Protein AF-A0A1F8Q181-F1 (afdb_monomer)

Secondary structure (DSSP, 8-state):
--------------------------TTT--HHHHHHHHT-SEETTEE-HHHHB-SSTT-BSSS---TTHHHHGGGSSTT--HHHHHHHHHHSTTSS--TTS-TT-S-TTHHHHS-HHHHHHHHHHHTT--

Solvent-accessible surface area (backbone atoms only — not comparable to full-atom values): 7918 Å² total; per-residue (Å²): 141,81,88,87,85,86,84,84,86,78,88,82,79,81,73,81,78,78,78,70,79,77,76,78,77,57,87,80,60,38,45,35,69,60,10,49,54,57,36,64,28,66,53,53,87,96,38,79,13,55,50,70,28,32,31,68,48,75,90,38,65,65,78,40,65,39,43,41,29,36,38,72,52,35,40,73,73,45,90,97,35,50,32,63,54,40,48,46,42,46,49,51,39,33,70,81,62,64,60,90,98,54,75,73,83,68,60,70,73,55,37,60,82,73,47,52,71,64,55,50,30,7,38,38,34,27,45,60,68,27,97

Mean predicted aligned error: 10.08 Å

Radius of gyration: 25.45 Å; C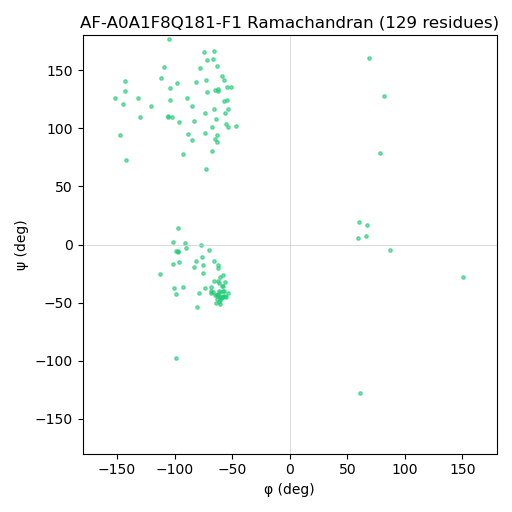α contacts (8 Å, |Δi|>4): 178; chains: 1; bounding box: 56×74×64 Å

Structure (mmCIF, N/CA/C/O backbone):
data_AF-A0A1F8Q181-F1
#
_entry.id   AF-A0A1F8Q181-F1
#
loop_
_atom_site.group_PDB
_atom_site.id
_atom_site.type_symbol
_atom_site.label_atom_id
_atom_site.label_alt_id
_atom_site.label_comp_id
_atom_site.label_asym_id
_atom_site.label_entity_id
_atom_site.label_seq_id
_atom_site.pdbx_PDB_ins_code
_atom_site.Cartn_x
_atom_site.Cartn_y
_atom_site.Cartn_z
_atom_site.occupancy
_atom_site.B_iso_or_equiv
_atom_site.auth_seq_id
_atom_site.auth_comp_id
_atom_site.auth_asym_id
_atom_site.auth_atom_id
_atom_site.pdbx_PDB_model_num
ATOM 1 N N . MET A 1 1 ? -43.874 55.444 49.565 1.00 51.47 1 MET A N 1
ATOM 2 C CA . MET A 1 1 ? -42.557 55.944 49.097 1.00 51.47 1 MET A CA 1
ATOM 3 C C . MET A 1 1 ? -41.520 55.028 49.749 1.00 51.47 1 MET A C 1
ATOM 5 O O . MET A 1 1 ? -41.558 54.943 50.959 1.00 51.47 1 MET A O 1
ATOM 9 N N . ARG A 1 2 ? -40.686 54.201 49.113 1.00 48.91 2 ARG A N 1
ATOM 10 C CA . ARG A 1 2 ? -40.054 54.165 47.786 1.00 48.91 2 ARG A CA 1
ATOM 11 C C . ARG A 1 2 ? -40.006 52.694 47.332 1.00 48.91 2 ARG A C 1
ATOM 13 O O . ARG A 1 2 ? -39.595 51.839 48.107 1.00 48.91 2 ARG A O 1
ATOM 20 N N . LYS A 1 3 ? -40.429 52.403 46.100 1.00 45.56 3 LYS A N 1
ATOM 21 C CA . LYS A 1 3 ? -40.141 51.126 45.432 1.00 45.56 3 LYS A CA 1
ATOM 22 C C . LYS A 1 3 ? -38.764 51.279 44.786 1.00 45.56 3 LYS A C 1
ATOM 24 O O . LYS A 1 3 ? -38.585 52.196 43.992 1.00 45.56 3 LYS A O 1
ATOM 29 N N . ILE A 1 4 ? -37.796 50.454 45.175 1.00 64.75 4 ILE A N 1
ATOM 30 C CA . ILE A 1 4 ? -36.474 50.400 44.543 1.00 64.75 4 ILE A CA 1
ATOM 31 C C . ILE A 1 4 ? -36.534 49.259 43.532 1.00 64.75 4 ILE A C 1
ATOM 33 O O . ILE A 1 4 ? -36.563 48.091 43.905 1.00 64.75 4 ILE A O 1
ATOM 37 N N . THR A 1 5 ? -36.619 49.611 42.256 1.00 54.47 5 THR A N 1
ATOM 38 C CA . THR A 1 5 ? -36.514 48.687 41.128 1.00 54.47 5 THR A CA 1
ATOM 39 C C . THR A 1 5 ? -35.115 48.821 40.535 1.00 54.47 5 THR A C 1
ATOM 41 O O . THR A 1 5 ? -34.805 49.844 39.932 1.00 54.47 5 THR A O 1
ATOM 44 N N . PHE A 1 6 ? -34.283 47.797 40.708 1.00 60.00 6 PHE A N 1
ATOM 45 C CA . PHE A 1 6 ? -33.109 47.539 39.871 1.00 60.00 6 PHE A CA 1
ATOM 46 C C . PHE A 1 6 ? -33.476 46.355 38.978 1.00 60.00 6 PHE A C 1
ATOM 48 O O . PHE A 1 6 ? -33.698 45.263 39.503 1.00 60.00 6 PHE A O 1
ATOM 55 N N . PRO A 1 7 ? -33.654 46.569 37.666 1.00 52.16 7 PRO A N 1
ATOM 56 C CA . PRO A 1 7 ? -32.861 45.758 36.745 1.00 52.16 7 PRO A CA 1
ATOM 57 C C . PRO A 1 7 ? -32.580 46.457 35.402 1.00 52.16 7 PRO A C 1
ATOM 59 O O . PRO A 1 7 ? -33.492 46.838 34.677 1.00 52.16 7 PRO A O 1
ATOM 62 N N . LEU A 1 8 ? -31.309 46.538 35.019 1.00 53.06 8 LEU A N 1
ATOM 63 C CA . LEU A 1 8 ? -30.896 46.507 33.614 1.00 53.06 8 LEU A CA 1
ATOM 64 C C . LEU A 1 8 ? -29.526 45.813 33.590 1.00 53.06 8 LEU A C 1
ATOM 66 O O . LEU A 1 8 ? -28.570 46.335 34.147 1.00 53.06 8 LEU A O 1
ATOM 70 N N . LEU A 1 9 ? -29.489 44.503 33.356 1.00 48.56 9 LEU A N 1
ATOM 71 C CA . LEU A 1 9 ? -29.535 43.807 32.063 1.00 48.56 9 LEU A CA 1
ATOM 72 C C . LEU A 1 9 ? -28.154 43.766 31.383 1.00 48.56 9 LEU A C 1
ATOM 74 O O . LEU A 1 9 ? -27.530 44.790 31.142 1.00 48.56 9 LEU A O 1
ATOM 78 N N . ALA A 1 10 ? -27.783 42.536 31.017 1.00 52.09 10 ALA A N 1
ATOM 79 C CA . ALA A 1 10 ? -26.808 42.136 30.003 1.00 52.09 10 ALA A CA 1
ATOM 80 C C . ALA A 1 10 ? -25.306 42.207 30.347 1.00 52.09 10 ALA A C 1
ATOM 82 O O . ALA A 1 10 ? -24.540 43.041 29.875 1.00 52.09 10 ALA A O 1
ATOM 83 N N . LEU A 1 11 ? -24.896 41.173 31.083 1.00 51.19 11 LEU A N 1
ATOM 84 C CA . LEU A 1 11 ? -23.609 40.486 30.988 1.00 51.19 11 LEU A CA 1
ATOM 85 C C . LEU A 1 11 ? -23.264 40.179 29.511 1.00 51.19 11 LEU A C 1
ATOM 87 O O . LEU A 1 11 ? -23.794 39.234 28.934 1.00 51.19 11 LEU A O 1
ATOM 91 N N . SER A 1 12 ? -22.376 40.962 28.899 1.00 56.03 12 SER A N 1
ATOM 92 C CA . SER A 1 12 ? -21.772 40.645 27.596 1.00 56.03 12 SER A CA 1
ATOM 93 C C . SER A 1 12 ? -20.456 39.898 27.816 1.00 56.03 12 SER A C 1
ATOM 95 O O . SER A 1 12 ? -19.372 40.475 27.715 1.00 56.03 12 SER A O 1
ATOM 97 N N . LEU A 1 13 ? -20.552 38.606 28.136 1.00 52.25 13 LEU A N 1
ATOM 98 C CA . LEU A 1 13 ? -19.423 37.682 28.064 1.00 52.25 13 LEU A CA 1
ATOM 99 C C . LEU A 1 13 ? -19.334 37.175 26.616 1.00 52.25 13 LEU A C 1
ATOM 101 O O . LEU A 1 13 ? -19.989 36.207 26.238 1.00 52.25 13 LEU A O 1
ATOM 105 N N . ILE A 1 14 ? -18.572 37.878 25.779 1.00 59.66 14 ILE A N 1
ATOM 106 C CA . ILE A 1 14 ? -18.245 37.416 24.428 1.00 59.66 14 ILE A CA 1
ATOM 107 C C . ILE A 1 14 ? -17.226 36.288 24.598 1.00 59.66 14 ILE A C 1
ATOM 109 O O . ILE A 1 14 ? -16.038 36.534 24.783 1.00 59.66 14 ILE A O 1
ATOM 113 N N . ILE A 1 15 ? -17.715 35.049 24.605 1.00 63.69 15 ILE A N 1
ATOM 114 C CA . ILE A 1 15 ? -16.891 33.846 24.490 1.00 63.69 15 ILE A CA 1
ATOM 115 C C . ILE A 1 15 ? -16.445 33.784 23.024 1.00 63.69 15 ILE A C 1
ATOM 117 O O . ILE A 1 15 ? -17.305 33.615 22.155 1.00 63.69 15 ILE A O 1
ATOM 121 N N . PRO A 1 16 ? -15.150 33.949 22.697 1.00 53.56 16 PRO A N 1
ATOM 122 C CA . PRO A 1 16 ? -14.699 33.738 21.336 1.00 53.56 16 PRO A CA 1
ATOM 123 C C . PRO A 1 16 ? -14.880 32.257 21.010 1.00 53.56 16 PRO A C 1
ATOM 125 O O . PRO A 1 16 ? -14.289 31.380 21.642 1.00 53.56 16 PRO A O 1
ATOM 128 N N . LEU A 1 17 ? -15.748 32.002 20.033 1.00 55.06 17 LEU A N 1
ATOM 129 C CA . LEU A 1 17 ? -15.916 30.715 19.385 1.00 55.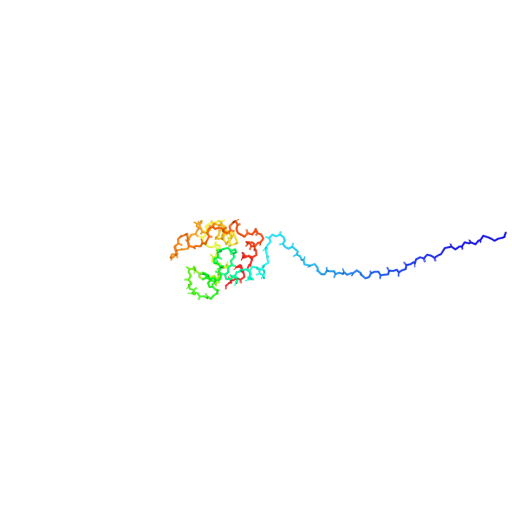06 17 LEU A CA 1
ATOM 130 C C . LEU A 1 17 ? -14.538 30.299 18.852 1.00 55.06 17 LEU A C 1
ATOM 132 O O . LEU A 1 17 ? -14.050 30.847 17.862 1.00 55.06 17 LEU A O 1
ATOM 136 N N . LEU A 1 18 ? -13.885 29.361 19.537 1.00 57.91 18 LEU A N 1
ATOM 137 C CA . LEU A 1 18 ? -12.781 28.602 18.971 1.00 57.91 18 LEU A CA 1
ATOM 138 C C . LEU A 1 18 ? -13.368 27.808 17.806 1.00 57.91 18 LEU A C 1
ATOM 140 O O . LEU A 1 18 ? -13.932 26.730 17.983 1.00 57.91 18 LEU A O 1
ATOM 144 N N . ILE A 1 19 ? -13.270 28.389 16.613 1.00 62.59 19 ILE A N 1
ATOM 145 C CA . ILE A 1 19 ? -13.374 27.678 15.347 1.00 62.59 19 ILE A CA 1
ATOM 146 C C . ILE A 1 19 ? -12.190 26.710 15.341 1.00 62.59 19 ILE A C 1
ATOM 148 O O . ILE A 1 19 ? -11.082 27.044 14.923 1.00 62.59 19 ILE A O 1
ATOM 152 N N . ALA A 1 20 ? -12.410 25.522 15.898 1.00 54.19 20 ALA A N 1
ATOM 153 C CA . ALA A 1 20 ? -11.581 24.372 15.613 1.00 54.19 20 ALA A CA 1
ATOM 154 C C . ALA A 1 20 ? -11.781 24.085 14.125 1.00 54.19 20 ALA A C 1
ATOM 156 O O . ALA A 1 20 ? -12.865 23.691 13.696 1.00 54.19 20 ALA A O 1
ATOM 157 N N . CYS A 1 21 ? -10.753 24.388 13.334 1.00 58.62 21 CYS A N 1
ATOM 158 C CA . CYS A 1 21 ? -10.687 24.002 11.937 1.00 58.62 21 CYS A CA 1
ATOM 159 C C . CYS A 1 21 ? -10.912 22.488 11.888 1.00 58.62 21 CYS A C 1
ATOM 161 O O . CYS A 1 21 ? -10.167 21.732 12.516 1.00 58.62 21 CYS A O 1
ATOM 163 N N . GLY A 1 22 ? -12.002 22.084 11.237 1.00 51.22 22 GLY A N 1
ATOM 164 C CA . GLY A 1 22 ? -12.405 20.696 11.120 1.00 51.22 22 GLY A CA 1
ATOM 165 C C . GLY A 1 22 ? -11.281 19.883 10.500 1.00 51.22 22 GLY A C 1
ATOM 166 O O . GLY A 1 22 ? -10.957 20.048 9.329 1.00 51.22 22 GLY A O 1
ATOM 167 N N . GLY A 1 23 ? -10.703 18.983 11.290 1.00 53.62 23 GLY A N 1
ATOM 168 C CA . GLY A 1 23 ? -10.213 17.744 10.723 1.00 53.62 23 GLY A CA 1
ATOM 169 C C . GLY A 1 23 ? -11.449 16.987 10.274 1.00 53.62 23 GLY A C 1
ATOM 170 O O . GLY A 1 23 ? -12.166 16.450 11.115 1.00 53.62 23 GLY A O 1
ATOM 171 N N . GLU A 1 24 ? -11.737 17.018 8.975 1.00 47.31 24 GLU A N 1
ATOM 172 C CA . GLU A 1 24 ? -12.658 16.075 8.354 1.00 47.31 24 GLU A CA 1
ATOM 173 C C . GLU A 1 24 ? -12.170 14.672 8.716 1.00 47.31 24 GLU A C 1
ATOM 175 O O . GLU A 1 24 ? -11.188 14.164 8.170 1.00 47.31 24 GLU A O 1
ATOM 180 N N . SER A 1 25 ? -12.827 14.060 9.698 1.00 49.19 25 SER A N 1
ATOM 181 C CA . SER A 1 25 ? -12.743 12.634 9.939 1.00 49.19 25 SER A CA 1
ATOM 182 C C . SER A 1 25 ? -13.352 11.969 8.711 1.00 49.19 25 SER A C 1
ATOM 184 O O . SER A 1 25 ? -14.564 11.795 8.599 1.00 49.19 25 SER A O 1
ATOM 186 N N . ASN A 1 26 ? -12.488 11.683 7.741 1.00 53.78 26 ASN A N 1
ATOM 187 C CA . ASN A 1 26 ? -12.787 10.914 6.544 1.00 53.78 26 ASN A CA 1
ATOM 188 C C . ASN A 1 26 ? -12.921 9.444 6.974 1.00 53.78 26 ASN A C 1
ATOM 190 O O . ASN A 1 26 ? -12.066 8.608 6.671 1.00 53.78 26 ASN A O 1
ATOM 194 N N . GLU A 1 27 ? -13.945 9.160 7.785 1.00 50.16 27 GLU A N 1
ATOM 195 C CA . GLU A 1 27 ? -14.265 7.839 8.328 1.00 50.16 27 GLU A CA 1
ATOM 196 C C . GLU A 1 27 ? -14.705 6.938 7.166 1.00 50.16 27 GLU A C 1
ATOM 198 O O . GLU A 1 27 ? -15.882 6.811 6.852 1.00 50.16 27 GLU A O 1
ATOM 203 N N . GLY A 1 28 ? -13.723 6.406 6.436 1.00 63.28 28 GLY A N 1
ATOM 204 C CA . GLY A 1 28 ? -13.929 5.506 5.303 1.00 63.28 28 GLY A CA 1
ATOM 205 C C . GLY A 1 28 ? -12.846 5.569 4.224 1.00 63.28 28 GLY A C 1
ATOM 206 O O . GLY A 1 28 ? -12.597 4.560 3.578 1.00 63.28 28 GLY A O 1
ATOM 207 N N . ARG A 1 29 ? -12.156 6.705 4.027 1.00 74.81 29 ARG A N 1
ATOM 208 C CA . ARG A 1 29 ? -11.171 6.845 2.923 1.00 74.81 29 ARG A CA 1
ATOM 209 C C . ARG A 1 29 ? -9.713 6.603 3.319 1.00 74.81 29 ARG A C 1
ATOM 211 O O . ARG A 1 29 ? -8.863 6.584 2.438 1.00 74.81 29 ARG A O 1
ATOM 218 N N . GLY A 1 30 ? -9.431 6.401 4.607 1.00 93.19 30 GLY A N 1
ATOM 219 C CA . GLY A 1 30 ? -8.069 6.237 5.122 1.00 93.19 30 GLY A CA 1
ATOM 220 C C . GLY A 1 30 ? -7.223 7.518 5.042 1.00 93.19 30 GLY A C 1
ATOM 221 O O . GLY A 1 30 ? -7.513 8.464 4.307 1.00 93.19 30 GLY A O 1
ATOM 222 N N . SER A 1 31 ? -6.153 7.568 5.827 1.00 97.62 31 SER A N 1
ATOM 223 C CA . SER A 1 31 ? -5.147 8.626 5.856 1.00 97.62 31 SER A CA 1
ATOM 224 C C . SER A 1 31 ? -3.865 8.136 5.194 1.00 97.62 31 SER A C 1
ATOM 226 O O . SER A 1 31 ? -3.119 7.343 5.768 1.00 97.62 31 SER A O 1
ATOM 228 N N . ALA A 1 32 ? -3.540 8.675 4.015 1.00 98.06 32 ALA A N 1
ATOM 229 C CA . ALA A 1 32 ? -2.314 8.321 3.294 1.00 98.06 32 ALA A CA 1
ATOM 230 C C . ALA A 1 32 ? -1.045 8.546 4.139 1.00 98.06 32 ALA A C 1
ATOM 232 O O . ALA A 1 32 ? -0.080 7.795 4.038 1.00 98.06 32 ALA A O 1
ATOM 233 N N . LYS A 1 33 ? -1.055 9.553 5.023 1.00 98.31 33 LYS A N 1
ATOM 234 C CA . LYS A 1 33 ? 0.055 9.828 5.944 1.00 98.31 33 LYS A CA 1
ATOM 235 C C . LYS A 1 33 ? 0.210 8.732 7.000 1.00 98.31 33 LYS A C 1
ATOM 237 O O . LYS A 1 33 ? 1.334 8.352 7.326 1.00 98.31 33 LYS A O 1
ATOM 242 N N . ALA A 1 34 ? -0.903 8.245 7.549 1.00 98.38 34 ALA A N 1
ATOM 243 C CA . ALA A 1 34 ? -0.892 7.138 8.501 1.00 98.38 34 ALA A CA 1
ATOM 244 C C . ALA A 1 34 ? -0.480 5.828 7.811 1.00 98.38 34 ALA A C 1
ATOM 246 O O . ALA A 1 34 ? 0.349 5.094 8.350 1.00 98.38 34 ALA A O 1
ATOM 247 N N . GLY A 1 35 ? -0.963 5.601 6.587 1.00 98.62 35 GLY A N 1
ATOM 248 C CA . GLY A 1 35 ? -0.588 4.458 5.760 1.00 98.62 35 GLY A CA 1
ATOM 249 C C . GLY A 1 35 ? 0.891 4.441 5.412 1.00 98.62 35 GLY A C 1
ATOM 250 O O . GLY A 1 35 ? 1.540 3.415 5.573 1.0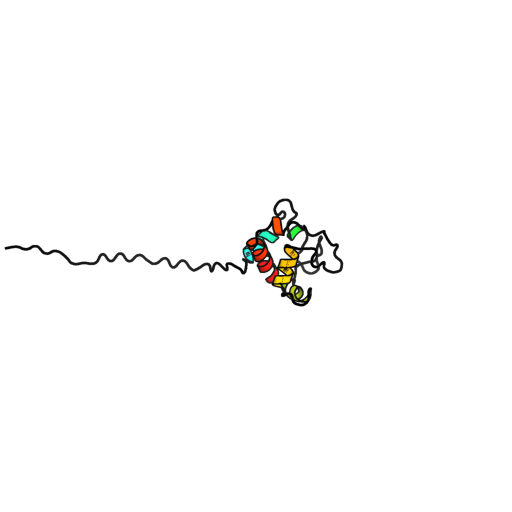0 98.62 35 GLY A O 1
ATOM 251 N N . GLU A 1 36 ? 1.458 5.587 5.028 1.00 98.75 36 GLU A N 1
ATOM 252 C CA . GLU A 1 36 ? 2.897 5.728 4.780 1.00 98.75 36 GLU A CA 1
ATOM 253 C C . GLU A 1 36 ? 3.709 5.353 6.025 1.00 98.75 36 GLU A C 1
ATOM 255 O O . GLU A 1 36 ? 4.709 4.638 5.932 1.00 98.75 36 GLU A O 1
ATOM 260 N N . LYS A 1 37 ? 3.283 5.828 7.204 1.00 98.75 37 LYS A N 1
ATOM 261 C CA . LYS A 1 37 ? 3.950 5.490 8.463 1.00 98.75 37 LYS A CA 1
ATOM 262 C C . LYS A 1 37 ? 3.897 3.984 8.711 1.00 98.75 37 LYS A C 1
ATOM 264 O O . LYS A 1 37 ? 4.938 3.399 8.986 1.00 98.75 37 LYS A O 1
ATOM 269 N N . LEU A 1 38 ? 2.716 3.376 8.599 1.00 98.62 38 LEU A N 1
ATOM 270 C CA . LEU A 1 38 ? 2.525 1.943 8.822 1.00 98.62 38 LEU A CA 1
ATOM 271 C C . LEU A 1 38 ? 3.323 1.094 7.823 1.00 98.62 38 LEU A C 1
ATOM 273 O O . LEU A 1 38 ? 3.973 0.134 8.221 1.00 98.62 38 LEU A O 1
ATOM 277 N N . PHE A 1 39 ? 3.339 1.479 6.546 1.00 98.75 39 PHE A N 1
ATOM 278 C CA . PHE A 1 39 ? 4.093 0.800 5.492 1.00 98.75 39 PHE A CA 1
ATOM 279 C C . PHE A 1 39 ? 5.597 0.727 5.801 1.00 98.75 39 PHE A C 1
ATOM 281 O O . PHE A 1 39 ? 6.242 -0.293 5.542 1.00 98.75 39 PHE A O 1
ATOM 288 N N . LYS A 1 40 ? 6.155 1.808 6.362 1.00 98.56 40 LYS A N 1
ATOM 289 C CA . LYS A 1 40 ? 7.581 1.937 6.706 1.00 98.56 40 LYS A CA 1
ATOM 290 C C . LYS A 1 40 ? 7.990 1.185 7.971 1.00 98.56 40 LYS A C 1
ATOM 292 O O . LYS A 1 40 ? 9.187 1.082 8.233 1.00 98.56 40 LYS A O 1
ATOM 297 N N . GLU A 1 41 ? 7.046 0.672 8.755 1.00 98.56 41 GLU A N 1
ATOM 298 C CA . GLU A 1 41 ? 7.388 -0.165 9.903 1.00 98.56 41 GLU A CA 1
ATOM 299 C C . GLU A 1 41 ? 8.053 -1.458 9.405 1.00 98.56 41 GLU A C 1
ATOM 301 O O . GLU A 1 41 ? 7.572 -2.113 8.479 1.00 98.56 41 GLU A O 1
ATOM 306 N N . VAL A 1 42 ? 9.174 -1.837 10.021 1.00 97.69 42 VAL A N 1
ATOM 307 C CA . VAL A 1 42 ? 9.907 -3.068 9.663 1.00 97.69 42 VAL A CA 1
ATOM 308 C C . VAL A 1 42 ? 9.211 -4.330 10.178 1.00 97.69 42 VAL A C 1
ATOM 310 O O . VAL A 1 42 ? 9.474 -5.429 9.694 1.00 97.69 42 VAL A O 1
ATOM 313 N N . ALA A 1 43 ? 8.305 -4.177 11.143 1.00 98.00 43 ALA A N 1
ATOM 314 C CA . ALA A 1 43 ? 7.489 -5.243 11.699 1.00 98.00 43 ALA A CA 1
ATOM 315 C C . ALA A 1 43 ? 6.085 -4.723 12.019 1.00 98.00 43 ALA A C 1
ATOM 317 O O . ALA A 1 43 ? 5.923 -3.609 12.518 1.00 98.00 43 ALA A O 1
ATOM 318 N N . ILE A 1 44 ? 5.076 -5.551 11.760 1.00 97.75 44 ILE A N 1
ATOM 319 C CA . ILE A 1 44 ? 3.678 -5.286 12.105 1.00 97.75 44 ILE A CA 1
ATOM 320 C C . ILE A 1 44 ? 3.158 -6.526 12.835 1.00 97.75 44 ILE A C 1
ATOM 322 O O . ILE A 1 44 ? 3.025 -7.606 12.255 1.00 97.75 44 ILE A O 1
ATOM 326 N N . GLY A 1 45 ? 2.916 -6.394 14.140 1.00 95.25 45 GLY A N 1
ATOM 327 C CA . GLY A 1 45 ? 2.697 -7.552 15.007 1.00 95.25 45 GLY A CA 1
ATOM 328 C C . GLY A 1 45 ? 3.929 -8.465 15.022 1.00 95.25 45 GLY A C 1
ATOM 329 O O . GLY A 1 45 ? 5.043 -7.999 15.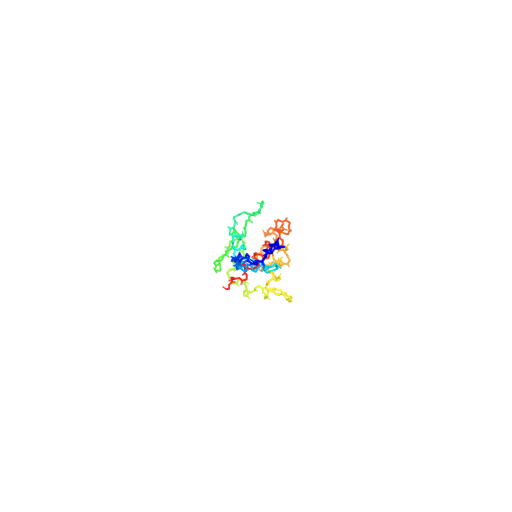240 1.00 95.25 45 GLY A O 1
ATOM 330 N N . ASN A 1 46 ? 3.726 -9.757 14.754 1.00 96.12 46 ASN A N 1
ATOM 331 C CA . ASN A 1 46 ? 4.803 -10.753 14.648 1.00 96.12 46 ASN A CA 1
ATOM 332 C C . ASN A 1 46 ? 5.240 -11.019 13.195 1.00 96.12 46 ASN A C 1
ATOM 334 O O . ASN A 1 46 ? 5.886 -12.030 12.928 1.00 96.12 46 ASN A O 1
ATOM 338 N N . GLN A 1 47 ? 4.845 -10.161 12.253 1.00 96.62 47 GLN A N 1
ATOM 339 C CA . GLN A 1 47 ? 5.152 -10.309 10.832 1.00 96.62 47 GLN A CA 1
ATOM 340 C C . GLN A 1 47 ? 6.168 -9.265 10.380 1.00 96.62 47 GLN A C 1
ATOM 342 O O . GLN A 1 47 ? 6.224 -8.162 10.929 1.00 96.62 47 GLN A O 1
ATOM 347 N N . ALA A 1 48 ? 6.932 -9.596 9.340 1.00 97.50 48 ALA A N 1
ATOM 348 C CA . ALA A 1 48 ? 7.736 -8.614 8.626 1.00 97.50 48 ALA A CA 1
ATOM 349 C C . ALA A 1 48 ? 6.813 -7.557 7.991 1.00 97.50 48 ALA A C 1
ATOM 351 O O . ALA A 1 48 ? 5.790 -7.894 7.392 1.00 97.50 48 ALA A O 1
ATOM 352 N N . GLY A 1 49 ? 7.144 -6.278 8.168 1.00 97.94 49 GLY A N 1
ATOM 353 C CA . GLY A 1 49 ? 6.333 -5.169 7.664 1.00 97.94 49 GLY A CA 1
ATOM 354 C C . GLY A 1 49 ? 6.449 -4.984 6.148 1.00 97.94 49 GLY A C 1
ATOM 355 O O . GLY A 1 49 ? 7.358 -5.516 5.508 1.00 97.94 49 GLY A O 1
ATOM 356 N N . CYS A 1 50 ? 5.535 -4.208 5.560 1.00 98.56 50 CYS A N 1
ATOM 357 C CA . CYS A 1 50 ? 5.375 -4.081 4.106 1.00 98.56 50 CYS A CA 1
ATOM 358 C C . CYS A 1 50 ? 6.673 -3.660 3.392 1.00 98.56 50 CYS A C 1
ATOM 360 O O . CYS A 1 50 ? 7.062 -4.267 2.393 1.00 98.56 50 CYS A O 1
ATOM 362 N N . SER A 1 51 ? 7.368 -2.661 3.946 1.00 98.38 51 SER A N 1
ATOM 363 C CA . SER A 1 51 ? 8.619 -2.106 3.405 1.00 98.38 51 SER A CA 1
ATOM 364 C C . SER A 1 51 ? 9.786 -3.094 3.339 1.00 98.38 51 SER A C 1
ATOM 366 O O . SER A 1 51 ? 10.740 -2.862 2.601 1.00 98.38 51 SER A O 1
ATOM 368 N N . THR A 1 52 ? 9.724 -4.208 4.072 1.00 98.31 52 THR A N 1
ATOM 369 C CA . THR A 1 52 ? 10.765 -5.248 4.020 1.00 98.31 52 THR A CA 1
ATOM 370 C C . THR A 1 52 ? 10.679 -6.097 2.749 1.00 98.31 52 THR A C 1
ATOM 372 O O . THR A 1 52 ? 11.684 -6.651 2.307 1.00 98.31 52 THR A O 1
ATOM 375 N N . CYS A 1 53 ? 9.493 -6.164 2.139 1.00 98.56 53 CYS A N 1
ATOM 376 C CA . CYS A 1 53 ? 9.216 -6.985 0.963 1.00 98.56 53 CYS A CA 1
ATOM 377 C C . CYS A 1 53 ? 8.922 -6.158 -0.289 1.00 98.56 53 CYS A C 1
ATOM 379 O O . CYS A 1 53 ? 9.130 -6.659 -1.392 1.00 98.56 53 CYS A O 1
ATOM 381 N N . HIS A 1 54 ? 8.446 -4.923 -0.137 1.00 98.75 54 HIS A N 1
ATOM 382 C CA . HIS A 1 54 ? 8.028 -4.067 -1.241 1.00 98.75 54 HIS A CA 1
ATOM 383 C C . HIS A 1 54 ? 8.840 -2.776 -1.281 1.00 98.75 54 HIS A C 1
ATOM 385 O O . HIS A 1 54 ? 8.789 -1.966 -0.356 1.00 98.75 54 HIS A O 1
ATOM 391 N N . SER A 1 55 ? 9.551 -2.562 -2.388 1.00 98.44 55 SER A N 1
ATOM 392 C CA . SER A 1 55 ? 10.215 -1.287 -2.656 1.00 98.44 55 SER A CA 1
ATOM 393 C C . SER A 1 55 ? 9.223 -0.233 -3.149 1.00 98.44 55 SER A C 1
ATOM 395 O O . SER A 1 55 ? 8.229 -0.556 -3.802 1.00 98.44 55 SER A O 1
ATOM 397 N N . LEU A 1 56 ? 9.529 1.035 -2.880 1.00 98.44 56 LEU A N 1
ATOM 398 C CA . LEU A 1 56 ? 8.867 2.190 -3.498 1.00 98.44 56 LEU A CA 1
ATOM 399 C C . LEU A 1 56 ? 9.652 2.747 -4.693 1.00 98.44 56 LEU A C 1
ATOM 401 O O . LEU A 1 56 ? 9.150 3.623 -5.389 1.00 98.44 56 LEU A O 1
ATOM 405 N N . GLU A 1 57 ? 10.860 2.237 -4.939 1.00 98.31 57 GLU A N 1
ATOM 406 C CA . GLU A 1 57 ? 11.668 2.600 -6.102 1.00 98.31 57 GLU A CA 1
ATOM 407 C C . GLU A 1 57 ? 11.218 1.805 -7.341 1.00 98.31 57 GLU A C 1
ATOM 409 O O . GLU A 1 57 ? 10.932 0.603 -7.218 1.00 98.31 57 GLU A O 1
ATOM 414 N N . PRO A 1 58 ? 11.160 2.428 -8.534 1.00 97.81 58 PRO A N 1
ATOM 415 C CA . PRO A 1 58 ? 10.811 1.743 -9.777 1.00 97.81 58 PRO A CA 1
ATOM 416 C C . PRO A 1 58 ? 11.694 0.520 -10.031 1.00 97.81 58 PRO A C 1
ATOM 418 O O . PRO A 1 58 ? 12.905 0.574 -9.838 1.00 97.81 58 PRO A O 1
ATOM 421 N N . ASP A 1 59 ? 11.072 -0.587 -10.441 1.00 95.81 59 ASP A N 1
ATOM 422 C CA . ASP A 1 59 ? 11.725 -1.842 -10.852 1.00 95.81 59 ASP A C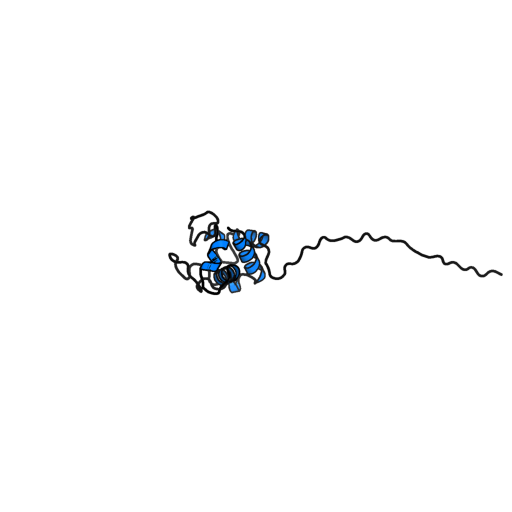A 1
ATOM 423 C C . ASP A 1 59 ? 12.618 -2.534 -9.801 1.00 95.81 59 ASP A C 1
ATOM 425 O O . ASP A 1 59 ? 13.221 -3.574 -10.074 1.00 95.81 59 ASP A O 1
ATOM 429 N N . VAL A 1 60 ? 12.661 -2.029 -8.565 1.00 98.25 60 VAL A N 1
ATOM 430 C CA . VAL A 1 60 ? 13.393 -2.670 -7.467 1.00 98.25 60 VAL A CA 1
ATOM 431 C C . VAL A 1 60 ? 12.534 -3.768 -6.841 1.00 98.25 60 VAL A C 1
ATOM 433 O O . VAL A 1 60 ? 11.585 -3.501 -6.103 1.00 98.25 60 VAL A O 1
ATOM 436 N N . ILE A 1 61 ? 12.895 -5.019 -7.117 1.00 97.88 61 ILE A N 1
ATOM 437 C CA . ILE A 1 61 ? 12.300 -6.207 -6.496 1.00 97.88 61 ILE A CA 1
ATOM 438 C C . ILE A 1 61 ? 13.084 -6.545 -5.225 1.00 97.88 61 ILE A C 1
ATOM 440 O O . ILE A 1 61 ? 14.304 -6.701 -5.272 1.00 97.88 61 ILE A O 1
ATOM 444 N N . LEU A 1 62 ? 12.377 -6.667 -4.099 1.00 97.44 62 LEU A N 1
ATOM 445 C CA . LEU A 1 62 ? 12.932 -7.231 -2.867 1.00 97.44 62 LEU A CA 1
ATOM 446 C C . LEU A 1 62 ? 12.483 -8.693 -2.767 1.00 97.44 62 LEU A C 1
ATOM 448 O O . LEU A 1 62 ? 13.051 -9.564 -3.419 1.00 97.44 62 LEU A O 1
ATOM 452 N N . VAL A 1 63 ? 11.422 -8.951 -2.003 1.00 97.88 63 VAL A N 1
ATOM 453 C CA . VAL A 1 63 ? 10.739 -10.252 -1.957 1.00 97.88 63 VAL A CA 1
ATOM 454 C C . VAL A 1 63 ? 9.492 -10.225 -2.844 1.00 97.88 63 VAL A C 1
ATOM 456 O O . VAL A 1 63 ? 9.233 -11.170 -3.582 1.00 97.88 63 VAL A O 1
ATOM 459 N N . GLY A 1 64 ? 8.732 -9.130 -2.782 1.00 97.69 64 GLY A N 1
ATOM 460 C CA . GLY A 1 64 ? 7.575 -8.856 -3.626 1.00 97.69 64 GLY A CA 1
ATOM 461 C C . GLY A 1 64 ? 7.872 -7.810 -4.708 1.00 97.69 64 GLY A C 1
ATOM 462 O O . GLY A 1 64 ? 8.972 -7.244 -4.757 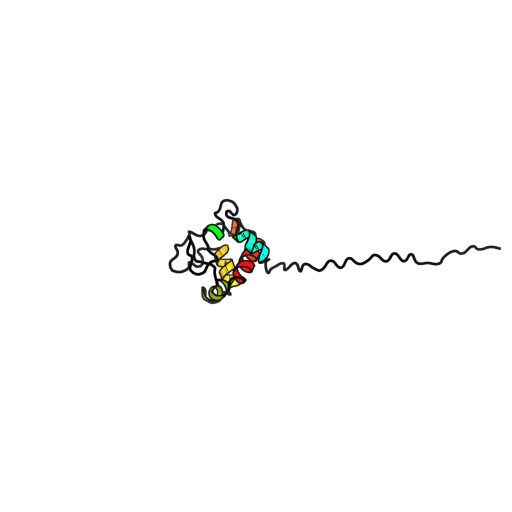1.00 97.69 64 GLY A O 1
ATOM 463 N N . PRO A 1 65 ? 6.894 -7.531 -5.587 1.00 98.19 65 PRO A N 1
ATOM 464 C CA . PRO A 1 65 ? 7.034 -6.518 -6.628 1.00 98.19 65 PRO A CA 1
ATOM 465 C C . PRO A 1 65 ? 7.211 -5.117 -6.035 1.00 98.19 65 PRO A C 1
ATOM 467 O O . PRO A 1 65 ? 6.701 -4.816 -4.953 1.00 98.19 65 PRO A O 1
ATOM 470 N N . SER A 1 66 ? 7.864 -4.229 -6.789 1.00 98.38 66 SER A N 1
ATOM 471 C CA . SER A 1 66 ? 7.848 -2.794 -6.488 1.00 98.38 66 SER A CA 1
ATOM 472 C C . SER A 1 66 ? 6.413 -2.253 -6.485 1.00 98.38 66 SER A C 1
ATOM 474 O O . SER A 1 66 ? 5.563 -2.677 -7.281 1.00 98.38 66 SER A O 1
ATOM 476 N N . LEU A 1 67 ? 6.152 -1.290 -5.603 1.00 98.75 67 LEU A N 1
ATOM 477 C CA . LEU A 1 67 ? 4.898 -0.541 -5.524 1.00 98.75 67 LEU A CA 1
ATOM 478 C C . LEU A 1 67 ? 4.994 0.855 -6.154 1.00 98.75 67 LEU A C 1
ATOM 480 O O . LEU A 1 67 ? 3.997 1.576 -6.177 1.00 98.75 67 LEU A O 1
ATOM 484 N N . ALA A 1 68 ? 6.143 1.230 -6.724 1.00 98.50 68 ALA A N 1
ATOM 485 C CA . ALA A 1 68 ? 6.255 2.440 -7.539 1.00 98.50 68 ALA A CA 1
ATOM 486 C C . ALA A 1 68 ? 5.206 2.403 -8.658 1.00 98.50 68 ALA A C 1
ATOM 488 O O . ALA A 1 68 ? 5.143 1.408 -9.380 1.00 98.50 68 ALA A O 1
ATOM 489 N N . GLY A 1 69 ? 4.352 3.418 -8.780 1.00 98.12 69 GLY A N 1
ATOM 490 C CA . GLY A 1 69 ? 3.270 3.459 -9.772 1.00 98.12 69 GLY A CA 1
ATOM 491 C C . GLY A 1 69 ? 2.139 2.447 -9.589 1.00 98.12 69 GLY A C 1
ATOM 492 O O . GLY A 1 69 ? 1.399 2.175 -10.539 1.00 98.12 69 GLY A O 1
ATOM 493 N N . VAL A 1 70 ? 2.003 1.827 -8.408 1.00 98.56 70 VAL A N 1
ATOM 494 C CA . VAL A 1 70 ? 0.972 0.800 -8.189 1.00 98.56 70 VAL A CA 1
ATOM 495 C C . VAL A 1 70 ? -0.443 1.349 -8.369 1.00 98.56 70 VAL A C 1
ATOM 497 O O . VAL A 1 70 ? -1.286 0.631 -8.902 1.00 98.56 70 VAL A O 1
ATOM 500 N N . ALA A 1 71 ? -0.686 2.621 -8.035 1.00 97.94 71 ALA A N 1
ATOM 501 C CA . ALA A 1 71 ? -1.994 3.252 -8.198 1.00 97.94 71 ALA A CA 1
ATOM 502 C C . ALA A 1 71 ? -2.483 3.218 -9.655 1.00 97.94 71 ALA A C 1
ATOM 504 O O . ALA A 1 71 ? -3.674 3.048 -9.898 1.00 97.94 71 ALA A O 1
ATOM 505 N N . GLY A 1 72 ? -1.567 3.355 -10.622 1.00 96.06 72 GLY A N 1
ATOM 506 C CA . GLY A 1 72 ? -1.903 3.349 -12.046 1.00 96.06 72 GLY A CA 1
ATOM 507 C C . GLY A 1 72 ? -2.254 1.962 -12.584 1.00 96.06 72 GLY A C 1
ATOM 508 O O . GLY A 1 72 ? -3.168 1.836 -13.386 1.00 96.06 72 GLY A O 1
ATOM 509 N N . ARG A 1 73 ? -1.562 0.916 -12.115 1.00 96.88 73 ARG A N 1
ATOM 510 C CA .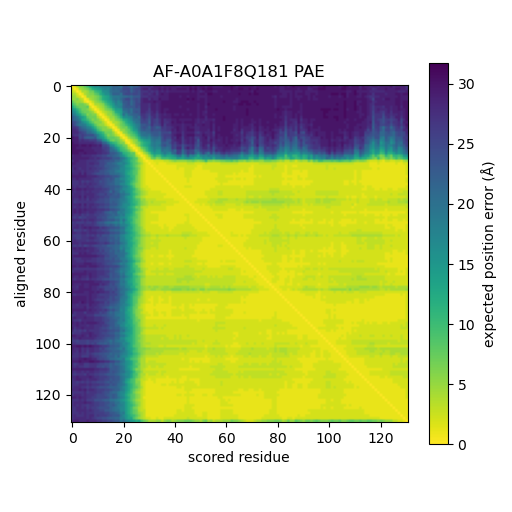 ARG A 1 73 ? -1.725 -0.457 -12.636 1.00 96.88 73 ARG A CA 1
ATOM 511 C C . ARG A 1 73 ? -2.673 -1.342 -11.828 1.00 96.88 73 ARG A C 1
ATOM 513 O O . ARG A 1 73 ? -3.030 -2.416 -12.295 1.00 96.88 73 ARG A O 1
ATOM 520 N N . ALA A 1 74 ? -3.024 -0.964 -10.598 1.00 97.62 74 ALA A N 1
ATOM 521 C CA . ALA A 1 74 ? -3.824 -1.795 -9.694 1.00 97.62 74 ALA A CA 1
ATOM 522 C C . ALA A 1 74 ? -5.191 -2.166 -10.292 1.00 97.62 74 ALA A C 1
ATOM 524 O O . ALA A 1 74 ? -5.558 -3.337 -10.290 1.00 97.62 74 ALA A O 1
ATOM 525 N N . GLY A 1 75 ? -5.894 -1.195 -10.882 1.00 95.62 75 GLY A N 1
ATOM 526 C CA . GLY A 1 75 ? -7.209 -1.412 -11.501 1.00 95.62 75 GLY A CA 1
ATOM 527 C C . GLY A 1 75 ? -7.183 -2.229 -12.798 1.00 95.62 75 GLY A C 1
ATOM 528 O O . GLY A 1 75 ? -8.231 -2.532 -13.351 1.00 95.62 75 GLY A O 1
ATOM 529 N N . GLU A 1 76 ? -6.001 -2.590 -13.301 1.00 96.44 76 GLU A N 1
ATOM 530 C CA . GLU A 1 76 ? -5.843 -3.400 -14.516 1.00 96.44 76 GLU A CA 1
ATOM 531 C C . GLU A 1 76 ? -5.592 -4.883 -14.196 1.00 96.44 76 GLU A C 1
ATOM 533 O O . GLU A 1 76 ? -5.505 -5.712 -15.102 1.00 96.44 76 GLU A O 1
ATOM 538 N N . ARG A 1 77 ? -5.432 -5.239 -12.912 1.00 95.56 77 ARG A N 1
ATOM 539 C CA . ARG A 1 77 ? -4.996 -6.582 -12.492 1.00 95.56 77 ARG A CA 1
ATOM 540 C C . ARG A 1 77 ? -6.102 -7.620 -12.517 1.00 95.56 77 ARG A C 1
ATOM 542 O O . ARG A 1 77 ? -5.861 -8.756 -12.924 1.00 95.56 77 ARG A O 1
ATOM 549 N N . VAL A 1 78 ? -7.288 -7.236 -12.063 1.00 96.62 78 VAL A N 1
ATOM 550 C CA . VAL A 1 78 ? -8.451 -8.112 -11.944 1.00 96.62 78 VAL A CA 1
ATOM 551 C C . VAL A 1 78 ? -9.631 -7.392 -12.573 1.00 96.62 78 VAL A C 1
ATOM 553 O O . VAL A 1 78 ? -9.917 -6.252 -12.218 1.00 96.62 78 VAL A O 1
ATOM 556 N N . ALA A 1 79 ? -10.295 -8.053 -13.523 1.00 95.44 79 ALA A N 1
ATOM 557 C CA . ALA A 1 79 ? -11.495 -7.508 -14.143 1.00 95.44 79 ALA A CA 1
ATOM 558 C C . ALA A 1 79 ? -12.551 -7.197 -13.072 1.00 95.44 79 ALA A C 1
ATOM 560 O O . ALA A 1 79 ? -12.700 -7.944 -12.107 1.00 95.44 79 ALA A O 1
ATOM 561 N N . ASP A 1 80 ? -13.268 -6.092 -13.264 1.00 94.31 80 ASP A N 1
ATOM 562 C CA . ASP A 1 80 ? -14.357 -5.633 -12.396 1.00 94.31 80 ASP A CA 1
ATOM 563 C C . ASP A 1 80 ? -13.951 -5.199 -10.972 1.00 94.31 80 ASP A C 1
ATOM 565 O O . ASP A 1 80 ? -14.832 -4.878 -10.177 1.00 94.31 80 ASP A O 1
ATOM 569 N N . LEU A 1 81 ? -12.650 -5.111 -10.656 1.00 97.62 81 LEU A N 1
ATOM 570 C CA . LEU A 1 81 ? -12.159 -4.445 -9.444 1.00 97.62 81 LEU A CA 1
ATOM 571 C C . LEU A 1 81 ? -11.565 -3.072 -9.770 1.00 97.62 81 LEU A C 1
ATOM 573 O O . LEU A 1 81 ? -10.747 -2.922 -10.680 1.00 97.62 81 LEU A O 1
ATOM 577 N N . SER A 1 82 ? -11.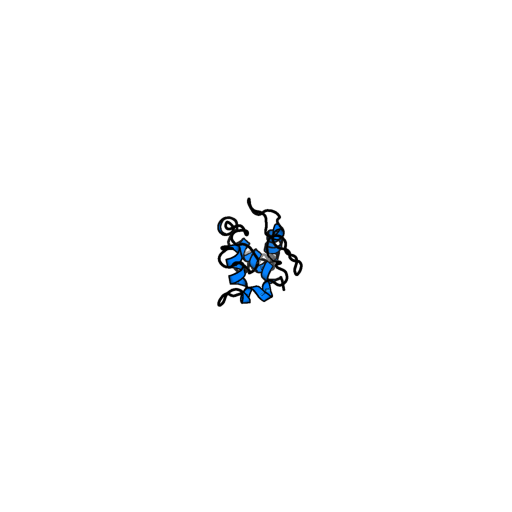922 -2.065 -8.976 1.00 97.94 82 SER A N 1
ATOM 578 C CA . SER A 1 82 ? -11.186 -0.799 -8.928 1.00 97.94 82 SER A CA 1
ATOM 579 C C . SER A 1 82 ? -9.769 -0.991 -8.372 1.00 97.94 82 SER A C 1
ATOM 581 O O . SER A 1 82 ? -9.433 -2.019 -7.777 1.00 97.94 82 SER A O 1
ATOM 583 N N . ALA A 1 83 ? -8.920 0.028 -8.536 1.00 98.00 83 ALA A N 1
ATOM 584 C CA . ALA A 1 83 ? -7.573 0.023 -7.973 1.00 98.00 83 ALA A CA 1
ATOM 585 C C . ALA A 1 83 ? -7.599 -0.136 -6.443 1.00 98.00 83 ALA A C 1
ATOM 587 O O . ALA A 1 83 ? -6.857 -0.952 -5.896 1.00 98.00 83 ALA A O 1
ATOM 588 N N . GLU A 1 84 ? -8.475 0.597 -5.758 1.00 98.12 84 GLU A N 1
ATOM 589 C CA . GLU A 1 84 ? -8.646 0.514 -4.310 1.00 98.12 84 GLU A CA 1
ATOM 590 C C . GLU A 1 84 ? -9.124 -0.871 -3.858 1.00 98.12 84 GLU A C 1
ATOM 592 O O . GLU A 1 84 ? -8.581 -1.415 -2.895 1.00 98.12 84 GLU A O 1
ATOM 597 N N . GLU A 1 85 ? -10.095 -1.465 -4.559 1.00 98.31 85 GLU A N 1
ATOM 598 C CA . GLU A 1 85 ? -10.606 -2.807 -4.243 1.00 98.31 85 GLU A CA 1
ATOM 599 C C . GLU A 1 85 ? -9.536 -3.881 -4.445 1.00 98.31 85 GLU A C 1
ATOM 601 O O . GLU A 1 85 ? -9.359 -4.739 -3.577 1.00 98.31 85 GLU A O 1
ATOM 606 N N . TYR A 1 86 ? -8.771 -3.807 -5.538 1.00 98.62 86 TYR A N 1
ATOM 607 C CA . TYR A 1 86 ? -7.647 -4.710 -5.775 1.00 98.62 86 TYR A CA 1
ATOM 608 C C . TYR A 1 86 ? -6.579 -4.593 -4.679 1.00 98.62 86 TYR A C 1
ATOM 610 O O . TYR A 1 86 ? -6.086 -5.606 -4.177 1.00 98.62 86 TYR A O 1
ATOM 618 N N . LEU A 1 87 ? -6.216 -3.370 -4.280 1.00 98.56 87 LEU A N 1
ATOM 619 C CA . LEU A 1 87 ? -5.217 -3.144 -3.232 1.00 98.56 87 LEU A CA 1
ATOM 620 C C . LEU A 1 87 ? -5.706 -3.626 -1.862 1.00 98.56 87 LEU A C 1
ATOM 622 O O . LEU A 1 87 ? -4.933 -4.239 -1.124 1.00 98.56 87 LEU A O 1
ATOM 626 N N . ASN A 1 88 ? -6.979 -3.393 -1.534 1.00 98.50 88 ASN A N 1
ATOM 627 C CA . ASN A 1 88 ? -7.589 -3.914 -0.314 1.00 98.50 88 ASN A CA 1
ATOM 628 C C . ASN A 1 88 ? -7.552 -5.450 -0.308 1.00 98.50 88 ASN A C 1
ATOM 630 O O . ASN A 1 88 ? -7.006 -6.038 0.628 1.00 98.50 88 ASN A O 1
ATOM 634 N N . GLN A 1 89 ? -8.027 -6.088 -1.387 1.00 98.44 89 GLN A N 1
ATOM 635 C CA . GLN A 1 89 ? -7.998 -7.544 -1.549 1.00 98.44 89 GLN A CA 1
ATOM 636 C C . GLN A 1 89 ? -6.573 -8.094 -1.425 1.00 98.44 89 GLN A C 1
ATOM 638 O O . GLN A 1 89 ? -6.361 -9.061 -0.699 1.00 98.44 89 GLN A O 1
ATOM 643 N N . SER A 1 90 ? -5.592 -7.450 -2.061 1.00 98.50 90 SER A N 1
ATOM 644 C CA . SER A 1 90 ? -4.182 -7.857 -2.001 1.00 98.50 90 SER A CA 1
ATOM 645 C C . SER A 1 90 ? -3.616 -7.830 -0.576 1.00 98.50 90 SER A C 1
ATOM 647 O O . SER A 1 90 ? -2.709 -8.596 -0.264 1.00 98.50 90 SER A O 1
ATOM 649 N N . ILE A 1 91 ? -4.137 -6.971 0.309 1.00 98.50 91 ILE A N 1
ATOM 650 C CA . ILE A 1 91 ? -3.741 -6.947 1.724 1.00 98.50 91 ILE A CA 1
ATOM 651 C C . ILE A 1 91 ? -4.473 -8.037 2.510 1.00 98.50 91 ILE A C 1
ATOM 653 O O . ILE A 1 91 ? -3.831 -8.817 3.210 1.00 98.50 91 ILE A O 1
ATOM 657 N N . VAL A 1 92 ? -5.807 -8.086 2.440 1.00 98.06 92 VAL A N 1
ATOM 658 C CA . VAL A 1 92 ? -6.617 -8.935 3.339 1.00 98.06 92 VAL A CA 1
ATOM 659 C C . VAL A 1 92 ? -6.729 -10.389 2.875 1.00 98.06 92 VAL A C 1
ATOM 661 O O . VAL A 1 92 ? -7.023 -11.267 3.687 1.00 98.06 92 VAL A O 1
ATOM 664 N N . GLY A 1 93 ? -6.463 -10.644 1.595 1.00 97.81 93 GLY A N 1
ATOM 665 C CA . GLY A 1 93 ? -6.375 -11.964 0.979 1.00 97.81 93 GLY A CA 1
ATOM 666 C C . GLY A 1 93 ? -5.253 -12.015 -0.063 1.00 97.81 93 GLY A C 1
ATOM 667 O O . GLY A 1 93 ? -5.556 -12.077 -1.252 1.00 97.81 93 GLY A O 1
ATOM 668 N N . PRO A 1 94 ? -3.969 -12.026 0.351 1.00 97.56 94 PRO A N 1
ATOM 669 C CA . PRO A 1 94 ? -2.830 -11.897 -0.566 1.00 97.56 94 PRO A CA 1
ATOM 670 C C . PRO A 1 94 ? -2.742 -12.944 -1.684 1.00 97.56 94 PRO A C 1
ATOM 672 O O . PRO A 1 94 ? -2.196 -12.665 -2.745 1.00 97.56 94 PRO A O 1
ATOM 675 N N . ASP A 1 95 ? -3.306 -14.135 -1.469 1.00 97.44 95 ASP A N 1
ATOM 676 C CA . ASP A 1 95 ? -3.329 -15.215 -2.464 1.00 97.44 95 ASP A CA 1
ATOM 677 C C . ASP A 1 95 ? -4.577 -15.184 -3.371 1.00 97.44 95 ASP A C 1
ATOM 679 O O . ASP A 1 95 ? -4.722 -16.039 -4.244 1.00 97.44 95 ASP A O 1
ATOM 683 N N . ALA A 1 96 ? -5.483 -14.210 -3.209 1.00 97.56 96 ALA A N 1
ATOM 684 C CA . ALA A 1 96 ? -6.632 -14.040 -4.106 1.00 97.56 96 ALA A CA 1
ATOM 685 C C . ALA A 1 96 ? -6.200 -13.648 -5.530 1.00 97.56 96 ALA A C 1
ATOM 687 O O . ALA A 1 96 ? -6.846 -14.031 -6.506 1.00 97.56 96 ALA A O 1
ATOM 688 N N . TYR A 1 97 ? -5.085 -12.925 -5.644 1.00 97.62 97 TYR A N 1
ATOM 689 C CA . TYR A 1 97 ? -4.407 -12.649 -6.901 1.00 97.62 97 TYR A CA 1
ATOM 690 C C . TYR A 1 97 ? -2.895 -12.619 -6.673 1.00 97.62 97 TYR A C 1
ATOM 692 O O . TYR A 1 97 ? -2.385 -11.786 -5.927 1.00 97.62 97 TYR A O 1
ATOM 700 N N . THR A 1 98 ? -2.161 -13.490 -7.362 1.00 97.62 98 THR A N 1
ATOM 701 C CA . THR A 1 98 ? -0.694 -13.489 -7.345 1.00 97.62 98 THR A CA 1
ATOM 702 C C . THR A 1 98 ? -0.167 -12.890 -8.643 1.00 97.62 98 THR A C 1
ATOM 704 O O . THR A 1 98 ? -0.489 -13.361 -9.732 1.00 97.62 98 THR A O 1
ATOM 707 N N . VAL A 1 99 ? 0.661 -11.848 -8.531 1.00 97.00 99 VAL A N 1
ATOM 708 C CA . VAL A 1 99 ? 1.312 -11.218 -9.689 1.00 97.00 99 VAL A CA 1
ATOM 709 C C . VAL A 1 99 ? 2.234 -12.231 -10.376 1.00 97.00 99 VAL A C 1
ATOM 711 O O . VAL A 1 99 ? 3.022 -12.903 -9.712 1.00 97.00 99 VAL A O 1
ATOM 714 N N . GLU A 1 100 ? 2.163 -12.314 -11.707 1.00 96.56 100 GLU A N 1
ATOM 715 C CA . GLU A 1 100 ? 3.031 -13.186 -12.506 1.00 96.56 100 GLU A CA 1
ATOM 716 C C . GLU A 1 100 ? 4.515 -12.984 -12.154 1.00 96.56 100 GLU A C 1
ATOM 718 O O . GLU A 1 100 ? 4.992 -11.858 -12.003 1.00 96.56 100 GLU A O 1
ATOM 723 N N . GLY A 1 101 ? 5.243 -14.093 -12.006 1.00 96.69 101 GLY A N 1
ATOM 724 C CA . GLY A 1 101 ? 6.653 -14.092 -11.615 1.00 96.69 101 GLY A CA 1
ATOM 725 C C . GLY A 1 101 ? 6.909 -14.089 -10.104 1.00 96.69 101 GLY A C 1
ATOM 726 O O . GLY A 1 101 ? 8.063 -14.237 -9.708 1.00 96.69 101 GLY A O 1
ATOM 727 N N . PHE A 1 102 ? 5.873 -13.990 -9.262 1.00 97.38 102 PHE A N 1
ATOM 728 C CA . PHE A 1 102 ? 5.997 -14.084 -7.804 1.00 97.38 102 PHE A CA 1
ATOM 729 C C . PHE A 1 102 ? 5.344 -15.362 -7.251 1.00 97.38 102 PHE A C 1
ATOM 731 O O . PHE A 1 102 ? 4.312 -15.800 -7.760 1.00 97.38 102 PHE A O 1
ATOM 738 N N . PRO A 1 103 ? 5.933 -15.989 -6.218 1.00 95.38 103 PRO A N 1
ATOM 739 C CA . PRO A 1 103 ? 5.354 -17.165 -5.574 1.00 95.38 103 PRO A CA 1
ATOM 740 C C . PRO A 1 103 ? 4.134 -16.808 -4.711 1.00 95.38 103 PRO A C 1
ATOM 742 O O . PRO A 1 103 ? 4.140 -15.810 -3.989 1.00 95.38 103 PRO A O 1
ATOM 745 N N . ALA A 1 104 ? 3.116 -17.670 -4.735 1.00 96.00 104 ALA A N 1
ATOM 746 C CA . ALA A 1 104 ? 1.992 -17.605 -3.803 1.00 96.00 104 ALA A CA 1
ATOM 747 C C . ALA A 1 104 ? 2.436 -17.906 -2.359 1.00 96.00 104 ALA A C 1
ATOM 749 O O . ALA A 1 104 ? 3.482 -18.523 -2.128 1.00 96.00 104 ALA A O 1
ATOM 750 N N . SER A 1 105 ? 1.630 -17.477 -1.389 1.00 96.06 105 SER A N 1
ATOM 751 C CA . SER A 1 105 ? 1.805 -17.725 0.048 1.00 96.06 105 SER A CA 1
ATOM 752 C C . SER A 1 105 ? 3.107 -17.181 0.658 1.00 96.06 105 SER A C 1
ATOM 754 O O . SER A 1 105 ? 3.510 -17.604 1.742 1.00 96.06 105 SER A O 1
ATOM 756 N N . VAL A 1 106 ? 3.766 -16.226 -0.011 1.00 97.25 106 VAL A N 1
ATOM 757 C CA . VAL A 1 106 ? 4.938 -15.507 0.524 1.00 97.25 106 VAL A CA 1
ATOM 758 C C . VAL A 1 106 ? 4.544 -14.215 1.238 1.00 97.25 106 VAL A C 1
ATOM 760 O O . VAL A 1 106 ? 5.136 -13.877 2.263 1.00 97.25 106 VAL A O 1
ATOM 763 N N . MET A 1 107 ? 3.527 -13.501 0.748 1.00 98.12 107 MET A N 1
ATOM 764 C CA . MET A 1 107 ? 2.957 -12.380 1.495 1.00 98.12 107 MET A CA 1
ATOM 765 C C . MET A 1 107 ? 2.164 -12.923 2.699 1.00 98.12 107 MET A C 1
ATOM 767 O O . MET A 1 107 ? 1.352 -13.832 2.514 1.00 98.12 107 MET A O 1
ATOM 771 N N . PRO A 1 108 ? 2.363 -12.405 3.931 1.00 97.44 108 PRO A N 1
ATOM 772 C CA . PRO A 1 108 ? 1.715 -12.972 5.113 1.00 97.44 108 PRO A CA 1
ATOM 773 C C . PRO A 1 108 ? 0.185 -12.997 5.001 1.00 97.44 108 PRO A C 1
ATOM 775 O O . PRO A 1 108 ? -0.454 -11.964 4.862 1.00 97.44 108 PRO A O 1
ATOM 778 N N . LEU A 1 109 ? -0.428 -14.174 5.138 1.00 97.19 109 LEU A N 1
ATOM 779 C CA . LEU A 1 109 ? -1.885 -14.354 4.994 1.00 97.19 109 LEU A CA 1
ATOM 780 C C . LEU A 1 109 ? -2.697 -13.891 6.214 1.00 97.19 109 LEU A C 1
ATOM 782 O O . LEU A 1 109 ? -3.918 -14.005 6.246 1.00 97.19 109 LEU A O 1
ATOM 786 N N . VAL A 1 110 ? -2.021 -13.393 7.248 1.00 97.06 110 VAL A N 1
ATOM 787 C CA . VAL A 1 110 ? -2.626 -13.072 8.546 1.00 97.06 110 VAL A CA 1
ATOM 788 C C . VAL A 1 110 ? -3.139 -11.637 8.641 1.00 97.06 110 VAL A C 1
ATOM 790 O O . VAL A 1 110 ? -3.682 -11.264 9.680 1.00 97.06 110 VAL A O 1
ATOM 793 N N . TRP A 1 111 ? -2.959 -10.808 7.609 1.00 9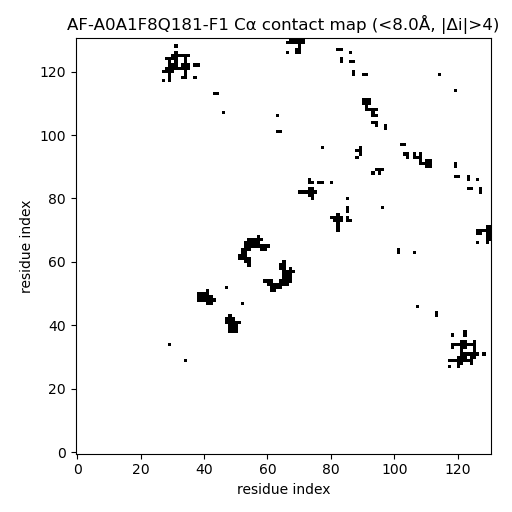7.75 111 TRP A N 1
ATOM 794 C CA . TRP A 1 111 ? -3.202 -9.366 7.703 1.00 97.75 111 TRP A CA 1
ATOM 795 C C . TRP A 1 111 ? -4.629 -8.999 8.099 1.00 97.75 111 TRP A C 1
ATOM 797 O O . TRP A 1 111 ? -4.795 -8.086 8.899 1.00 97.75 111 TRP A O 1
ATOM 807 N N . SER A 1 112 ? -5.638 -9.753 7.658 1.00 95.81 112 SER A N 1
ATOM 808 C CA . SER A 1 112 ? -7.038 -9.558 8.070 1.00 95.81 112 SER A CA 1
ATOM 809 C C . SER A 1 112 ? -7.282 -9.753 9.575 1.00 95.81 112 SER A C 1
ATOM 811 O O . SER A 1 112 ? -8.274 -9.264 10.106 1.00 95.81 112 SER A O 1
ATOM 813 N N . SER A 1 113 ? -6.376 -10.445 10.273 1.00 96.75 113 SER A N 1
ATOM 814 C CA . SER A 1 113 ? -6.409 -10.635 11.731 1.00 96.75 113 SER A CA 1
ATOM 815 C C . SER A 1 113 ? -5.448 -9.719 12.500 1.00 96.75 113 SER A C 1
ATOM 817 O O . SER A 1 113 ? -5.581 -9.577 13.714 1.00 96.75 113 SER A O 1
ATOM 819 N N . VAL A 1 114 ? -4.469 -9.121 11.813 1.00 97.44 114 VAL A N 1
ATOM 820 C CA . VAL A 1 114 ? -3.409 -8.290 12.415 1.00 97.44 114 VAL A CA 1
ATOM 821 C C . VAL A 1 114 ? -3.700 -6.799 12.254 1.00 97.44 114 VAL A C 1
ATOM 823 O O . VAL A 1 114 ? -3.400 -6.017 13.154 1.00 97.44 114 VAL A O 1
ATOM 826 N N . LEU A 1 115 ? -4.262 -6.403 11.114 1.00 98.06 115 LEU A N 1
ATOM 827 C CA . LEU A 1 115 ? -4.601 -5.025 10.789 1.00 98.06 115 LEU A CA 1
ATOM 828 C C . LEU A 1 115 ? -6.079 -4.771 11.067 1.00 98.06 115 LEU A C 1
ATOM 830 O O . LEU A 1 115 ? -6.936 -5.586 10.728 1.00 98.06 115 LEU A O 1
ATOM 834 N N . SER A 1 116 ? -6.387 -3.609 11.634 1.00 97.62 116 SER A N 1
ATOM 835 C CA . SER A 1 116 ? -7.761 -3.115 11.645 1.00 97.62 116 SER A CA 1
ATOM 836 C C . SER A 1 116 ? -8.185 -2.667 10.244 1.00 97.62 116 SER A C 1
ATOM 838 O O . SER A 1 116 ? -7.351 -2.312 9.410 1.00 97.62 116 SER A O 1
ATOM 840 N N . GLU A 1 117 ? -9.494 -2.602 10.000 1.00 96.75 117 GLU A N 1
ATOM 841 C CA . GLU A 1 117 ? -10.043 -2.065 8.748 1.00 96.75 117 GLU A CA 1
ATOM 842 C C . GLU A 1 117 ? -9.513 -0.652 8.449 1.00 96.75 117 GLU A C 1
ATOM 844 O O . GLU A 1 117 ? -9.098 -0.361 7.330 1.00 96.75 117 GLU A O 1
ATOM 849 N N . GLY A 1 118 ? -9.421 0.206 9.472 1.00 97.75 118 GLY A N 1
ATOM 850 C CA . GLY A 1 118 ? -8.844 1.545 9.337 1.00 97.75 118 GLY A CA 1
ATOM 851 C C . GLY A 1 118 ? -7.383 1.524 8.879 1.00 97.75 118 GLY A C 1
ATOM 852 O O . GLY A 1 118 ? -7.013 2.295 8.001 1.00 97.75 118 GLY A O 1
ATOM 853 N N . GLN A 1 119 ? -6.566 0.603 9.398 1.00 98.25 119 GLN A N 1
ATOM 854 C CA . GLN A 1 119 ? -5.169 0.460 8.973 1.00 98.25 119 GLN A CA 1
ATOM 855 C C . GLN A 1 119 ? -5.043 -0.048 7.533 1.00 98.25 119 GLN A C 1
ATOM 857 O O . GLN A 1 119 ? -4.153 0.394 6.806 1.00 98.25 119 GLN A O 1
ATOM 862 N N . VAL A 1 120 ? -5.930 -0.952 7.107 1.00 98.56 120 VAL A N 1
ATOM 863 C CA . VAL A 1 120 ? -5.992 -1.386 5.704 1.00 98.56 120 VAL A CA 1
ATOM 864 C C . VAL A 1 120 ? -6.359 -0.200 4.812 1.00 98.56 120 VAL A C 1
ATOM 866 O O . VAL A 1 120 ? -5.670 0.053 3.826 1.00 98.56 120 VAL A O 1
ATOM 869 N N . ASN A 1 121 ? -7.374 0.580 5.189 1.00 98.38 121 ASN A N 1
ATOM 870 C CA . ASN A 1 121 ? -7.786 1.768 4.439 1.00 98.38 121 ASN A CA 1
ATOM 871 C C . ASN A 1 121 ? -6.669 2.819 4.373 1.00 98.38 121 ASN A C 1
ATOM 873 O O . ASN A 1 121 ? -6.440 3.400 3.315 1.00 98.38 121 ASN A O 1
ATOM 877 N N . ASP A 1 122 ? -5.931 3.030 5.463 1.00 98.75 122 ASP A N 1
ATOM 878 C CA . ASP A 1 122 ? -4.764 3.913 5.496 1.00 98.75 122 ASP A CA 1
ATOM 879 C C . ASP A 1 122 ? -3.677 3.454 4.505 1.00 98.75 122 ASP A C 1
ATOM 881 O O . ASP A 1 122 ? -3.159 4.268 3.735 1.00 98.75 122 ASP A O 1
ATOM 885 N N . LEU A 1 123 ? -3.350 2.154 4.478 1.00 98.75 123 LEU A N 1
ATOM 886 C CA . LEU A 1 123 ? -2.376 1.577 3.539 1.00 98.75 123 LEU A CA 1
ATOM 887 C C . LEU A 1 123 ? -2.829 1.709 2.084 1.00 98.75 123 LEU A C 1
ATOM 889 O O . LEU A 1 123 ? -2.024 2.087 1.232 1.00 98.75 123 LEU A O 1
ATOM 893 N N . VAL A 1 124 ? -4.103 1.433 1.793 1.00 98.62 124 VAL A N 1
ATOM 894 C CA . VAL A 1 124 ? -4.675 1.627 0.453 1.00 98.62 124 VAL A CA 1
ATOM 895 C C . VAL A 1 124 ? -4.584 3.099 0.057 1.00 98.62 124 VAL A C 1
ATOM 897 O O . VAL A 1 124 ? -4.061 3.404 -1.014 1.00 98.62 124 VAL A O 1
ATOM 900 N N . ALA A 1 125 ? -4.984 4.020 0.938 1.00 98.56 125 ALA A N 1
ATOM 901 C CA . ALA A 1 125 ? -4.887 5.457 0.694 1.00 98.56 125 ALA A CA 1
ATOM 902 C C . ALA A 1 125 ? -3.447 5.892 0.390 1.00 98.56 125 ALA A C 1
ATOM 904 O O . ALA A 1 125 ? -3.227 6.699 -0.513 1.00 98.56 125 ALA A O 1
ATOM 905 N N . PHE A 1 126 ? -2.460 5.337 1.101 1.00 98.69 126 PHE A N 1
ATOM 906 C CA . PHE A 1 126 ? -1.047 5.570 0.817 1.00 98.69 126 PHE A CA 1
ATOM 907 C C . PHE A 1 126 ? -0.630 5.025 -0.553 1.00 98.69 126 PHE A C 1
ATOM 909 O O . PHE A 1 126 ? -0.050 5.766 -1.347 1.00 98.69 126 PHE A O 1
ATOM 916 N N . MET A 1 127 ? -0.951 3.770 -0.869 1.00 98.62 127 MET A N 1
ATOM 917 C CA . MET A 1 127 ? -0.583 3.154 -2.148 1.00 98.62 127 MET A CA 1
ATOM 918 C C . MET A 1 127 ? -1.224 3.863 -3.344 1.00 98.62 127 MET A C 1
ATOM 920 O O . MET A 1 127 ? -0.585 3.991 -4.386 1.00 98.62 127 MET A O 1
ATOM 924 N N . MET A 1 128 ? -2.422 4.427 -3.179 1.00 98.38 128 MET A N 1
ATOM 925 C CA . MET A 1 128 ? -3.068 5.262 -4.199 1.00 98.38 128 MET A CA 1
ATOM 926 C C . MET A 1 128 ? -2.337 6.588 -4.478 1.00 98.38 128 MET A C 1
ATOM 928 O O . MET A 1 128 ? -2.598 7.237 -5.494 1.00 98.38 128 MET A O 1
ATOM 932 N N . THR A 1 129 ? -1.392 7.000 -3.624 1.00 98.25 129 THR A N 1
ATOM 933 C CA . THR A 1 129 ? -0.510 8.147 -3.909 1.00 98.25 129 THR A CA 1
ATOM 934 C C . THR A 1 129 ? 0.678 7.797 -4.810 1.00 98.25 129 THR A C 1
ATOM 936 O O . THR A 1 129 ? 1.302 8.708 -5.358 1.00 98.25 129 THR A O 1
ATOM 939 N N . LEU A 1 130 ? 0.975 6.507 -5.003 1.00 98.00 130 LEU A N 1
ATOM 940 C CA . LEU A 1 130 ? 2.142 6.018 -5.741 1.00 98.00 130 LEU A CA 1
ATOM 941 C C . LEU A 1 130 ? 1.812 5.882 -7.237 1.00 98.00 130 LEU A C 1
ATOM 943 O O . LEU A 1 130 ? 1.270 4.862 -7.668 1.00 98.00 130 LEU A O 1
ATOM 947 N N . LYS A 1 131 ? 2.131 6.918 -8.019 1.00 92.06 131 LYS A N 1
ATOM 948 C CA . LYS A 1 131 ? 1.891 6.999 -9.472 1.00 92.06 131 LYS A CA 1
ATOM 949 C C . LYS A 1 131 ? 3.148 6.763 -10.293 1.00 92.06 131 LYS A C 1
ATOM 951 O O . LYS A 1 131 ? 4.241 7.089 -9.786 1.00 92.06 131 LYS A O 1
#

Foldseek 3Di:
DDDDDDDDDDDPPPDPPPPPPDPPPPVPQAALVLLVVQQPDCDQVPDGHNCQQEACDPPDGHQAYHLQCQLVCQCVQDPPDHSLRSQLCCQQAVQVGDDPPHDPPPRPNCRVVRDDPNNSSNNSSNSNVRD

pLDDT: mean 88.2, std 17.9, range [45.56, 98.75]

Sequence (131 aa):
MRKITFPLLALSLIIPLLIACGGESNEGRGSAKAGEKLFKEVAIGNQAGCSTCHSLEPDVILVGPSLAGVAGRAGERVADLSAEEYLNQSIVGPDAYTVEGFPASVMPLVWSSVLSEGQVNDLVAFMMTLK